Protein AF-A0A1F6TBZ7-F1 (afdb_monomer)

Foldseek 3Di:
DDDDPPLPDPPQPPVNSVVVVVCCVVVVVLVVCCCPVVPPPDQPDDDPVSSVVVVVVSVVVSVVVVCVVCVVVVVVVD

Mean predicted aligned error: 9.57 Å

Solvent-accessible surface area (backbone atoms only — not comparable to full-atom values): 4824 Å² total; per-residue (Å²): 139,79,79,73,58,82,87,73,48,94,87,66,56,70,70,60,46,55,55,50,52,51,47,49,68,64,49,48,57,60,55,51,41,41,31,75,78,66,62,57,81,64,82,86,56,77,58,71,71,50,38,49,53,53,51,51,52,54,51,49,56,52,50,52,55,47,44,69,71,49,41,63,64,60,64,74,73,114

Sequence (78 aa):
MTRKPRFSLPGIPQPGRAIYQRRLATAEPPFANIRHAKGLDRFTLRGKTKVNAQWLLYCMVHNIGKIQRYGPALAASG

pLDDT: mean 78.9, std 11.44, range [43.88, 94.31]

InterPro domains:
  IPR025668 Transposase DDE domain [PF13751] (15-67)

Radius of gyration: 17.43 Å; Cα contacts (8 Å, |Δi|>4): 26; chains: 1; bounding box: 42×44×30 Å

Secondary structure (DSSP, 8-state):
-----GGGSTTS-HHHHHHHHHHHHHHHHHHHHHHHTT--SS--S-SHHHHHHHHHHHHHHHHHHHHHHHHHHHHTT-

Org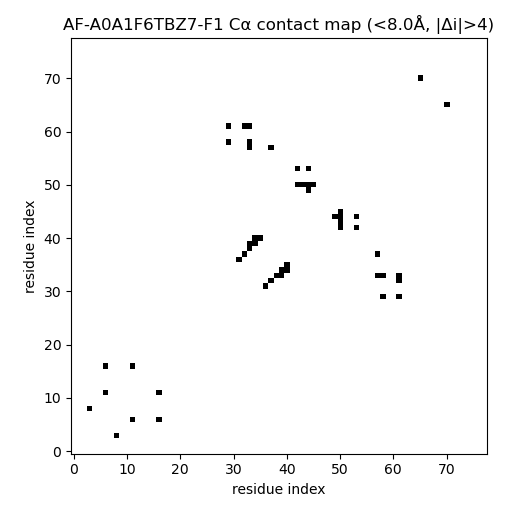anism: NCBI:txid1817759

Structure (mmCIF, N/CA/C/O backbone):
data_AF-A0A1F6TBZ7-F1
#
_entry.id   AF-A0A1F6TBZ7-F1
#
loop_
_atom_site.group_PDB
_atom_site.id
_atom_site.type_symbol
_atom_site.label_atom_id
_atom_site.label_alt_id
_atom_site.label_comp_id
_atom_site.label_asym_id
_atom_site.label_entity_id
_atom_site.label_seq_id
_atom_site.pdbx_PDB_ins_code
_atom_site.Cartn_x
_atom_site.Cartn_y
_atom_site.Cartn_z
_atom_site.occupancy
_atom_site.B_iso_or_equiv
_atom_site.auth_seq_id
_atom_site.auth_comp_id
_atom_site.auth_asym_id
_atom_site.auth_atom_id
_atom_site.pdbx_PDB_model_num
ATOM 1 N N . MET A 1 1 ? -21.197 22.416 -16.667 1.00 43.88 1 MET A N 1
ATOM 2 C CA . MET A 1 1 ? -20.769 22.597 -15.260 1.00 43.88 1 MET A CA 1
ATOM 3 C C . MET A 1 1 ? -19.728 21.533 -14.891 1.00 43.88 1 MET A C 1
ATOM 5 O O . MET A 1 1 ? -19.967 20.684 -14.046 1.00 43.88 1 MET A O 1
ATOM 9 N N . THR A 1 2 ? -18.566 21.528 -15.551 1.00 52.22 2 THR A N 1
ATOM 10 C CA . THR A 1 2 ? -17.450 20.641 -15.191 1.00 52.22 2 THR A CA 1
ATOM 11 C C . THR A 1 2 ? -16.620 21.355 -14.134 1.00 52.22 2 THR A C 1
ATOM 13 O O . THR A 1 2 ? -16.009 22.389 -14.401 1.00 52.22 2 THR A O 1
ATOM 16 N N . ARG A 1 3 ? -16.634 20.865 -12.890 1.00 53.31 3 ARG A N 1
ATOM 17 C CA . ARG A 1 3 ? -15.732 21.396 -11.862 1.00 53.31 3 ARG A CA 1
ATOM 18 C C . ARG A 1 3 ? -14.305 21.181 -12.363 1.00 53.31 3 ARG A C 1
ATOM 20 O O . ARG A 1 3 ? -13.888 20.034 -12.516 1.00 53.31 3 ARG A O 1
ATOM 27 N N . LYS A 1 4 ? -13.572 22.265 -12.656 1.00 57.19 4 LYS A N 1
ATOM 28 C CA . LYS A 1 4 ? -12.148 22.151 -12.982 1.00 57.19 4 LYS A CA 1
ATOM 29 C C . LYS A 1 4 ? -11.469 21.394 -11.839 1.00 57.19 4 LYS A C 1
ATOM 31 O O . LYS A 1 4 ? -11.760 21.679 -10.672 1.00 57.19 4 LYS A O 1
ATOM 36 N N . PRO A 1 5 ? -10.591 20.432 -12.147 1.00 62.34 5 PRO A N 1
ATOM 37 C CA . PRO A 1 5 ? -9.916 19.693 -11.103 1.00 62.34 5 PRO A CA 1
ATOM 38 C C . PRO A 1 5 ? -9.166 20.664 -10.190 1.00 62.34 5 PRO A C 1
ATOM 40 O O . PRO A 1 5 ? -8.537 21.598 -10.687 1.00 62.34 5 PRO A O 1
ATOM 43 N N . ARG A 1 6 ? -9.207 20.447 -8.869 1.00 62.66 6 ARG A N 1
ATOM 44 C CA . ARG A 1 6 ? -8.608 21.344 -7.856 1.00 62.66 6 ARG A CA 1
ATOM 45 C C . ARG A 1 6 ? -7.124 21.661 -8.129 1.00 62.66 6 ARG A C 1
ATOM 47 O O . ARG A 1 6 ? -6.643 22.728 -7.782 1.00 62.66 6 ARG A O 1
ATOM 54 N N . PHE A 1 7 ? -6.427 20.763 -8.820 1.00 60.97 7 PHE A N 1
ATOM 55 C CA . PHE A 1 7 ? -5.030 20.875 -9.262 1.00 60.97 7 PHE A CA 1
ATOM 56 C C . PHE A 1 7 ? -4.811 21.725 -10.531 1.00 60.97 7 PHE A C 1
ATOM 58 O O . PHE A 1 7 ? -3.681 21.900 -10.976 1.00 60.97 7 PHE A O 1
ATOM 65 N N . SER A 1 8 ? -5.886 22.241 -11.128 1.00 60.25 8 SER A N 1
ATOM 66 C CA . SER A 1 8 ? -5.875 23.165 -12.272 1.00 60.25 8 SER A CA 1
ATOM 67 C C . SER A 1 8 ? -6.230 24.599 -11.863 1.00 60.25 8 SER A C 1
ATOM 69 O O . SER A 1 8 ? -6.449 25.436 -12.738 1.00 60.25 8 SER A O 1
ATOM 71 N N . LEU A 1 9 ? -6.357 24.864 -10.556 1.00 66.88 9 LEU A N 1
ATOM 72 C CA . LEU A 1 9 ? -6.665 26.187 -10.024 1.00 66.88 9 LEU A CA 1
ATOM 73 C C . LEU A 1 9 ? -5.422 27.093 -10.096 1.00 66.88 9 LEU A C 1
ATOM 75 O O . LEU A 1 9 ? -4.306 26.613 -9.872 1.00 66.88 9 LEU A O 1
ATOM 79 N N . PRO A 1 10 ? -5.595 28.387 -10.405 1.00 64.44 10 PRO A N 1
ATOM 80 C CA . PRO A 1 10 ? -4.498 29.348 -10.375 1.00 64.44 10 PRO A CA 1
ATOM 81 C C . PRO A 1 10 ? -3.933 29.434 -8.946 1.00 64.44 10 PRO A C 1
ATOM 83 O O . PRO A 1 10 ? -4.692 29.603 -7.996 1.00 64.44 10 PRO A O 1
ATOM 86 N N . GLY A 1 11 ? -2.614 29.260 -8.793 1.00 70.56 11 GLY A N 1
ATOM 87 C CA . GLY A 1 11 ? -1.916 29.348 -7.498 1.00 70.56 11 GLY A CA 1
ATOM 88 C C . GLY A 1 11 ? -0.982 28.180 -7.152 1.00 70.56 11 GLY A C 1
ATOM 89 O O . GLY A 1 11 ? -0.198 28.299 -6.217 1.00 70.56 11 GLY A O 1
ATOM 90 N N . ILE A 1 12 ? -1.010 27.067 -7.897 1.00 68.38 12 ILE A N 1
ATOM 91 C CA . ILE A 1 12 ? -0.054 25.958 -7.717 1.00 68.38 12 ILE A CA 1
ATOM 92 C C . ILE A 1 12 ? 1.112 26.144 -8.702 1.00 68.38 12 ILE A C 1
ATOM 94 O O . ILE A 1 12 ? 0.872 26.121 -9.912 1.00 68.38 12 ILE A O 1
ATOM 98 N N . PRO A 1 13 ? 2.368 26.286 -8.236 1.00 71.56 13 PRO A N 1
ATOM 99 C CA . PRO A 1 13 ? 3.527 26.333 -9.122 1.00 71.56 13 PRO A CA 1
ATOM 100 C C . PRO A 1 13 ? 3.613 25.065 -9.984 1.00 71.56 13 PRO A C 1
ATOM 102 O O . PRO A 1 13 ? 3.390 23.959 -9.487 1.00 71.56 13 PRO A O 1
ATOM 105 N N . GLN A 1 14 ? 3.998 25.205 -11.256 1.00 70.94 14 GLN A N 1
ATOM 106 C CA . GLN A 1 14 ? 4.216 24.091 -12.197 1.00 70.94 14 GLN A CA 1
ATOM 107 C C . GLN A 1 14 ? 4.969 22.878 -11.589 1.00 70.94 14 GLN A C 1
ATOM 109 O O . GLN A 1 14 ? 4.497 21.751 -11.772 1.00 70.94 14 GLN A O 1
ATOM 114 N N . PRO A 1 15 ? 6.056 23.042 -10.797 1.00 75.12 15 PRO A N 1
ATOM 115 C CA . PRO A 1 15 ? 6.712 21.903 -10.138 1.00 75.12 15 PRO A CA 1
ATOM 116 C C . PRO A 1 15 ? 5.817 21.169 -9.123 1.00 75.12 15 PRO A C 1
ATOM 118 O O . PRO A 1 15 ? 5.845 19.940 -9.045 1.00 75.12 15 PRO A O 1
ATOM 121 N N . GLY A 1 16 ? 4.957 21.886 -8.394 1.00 74.69 16 GLY A N 1
ATOM 122 C CA . GLY A 1 16 ? 3.978 21.284 -7.483 1.00 74.69 16 GLY A CA 1
ATOM 123 C C . GLY A 1 16 ? 2.931 20.445 -8.221 1.00 74.69 16 GLY A C 1
ATOM 124 O O . GLY A 1 16 ? 2.514 19.394 -7.730 1.00 74.69 16 GLY A O 1
ATOM 125 N N . ARG A 1 17 ? 2.563 20.855 -9.442 1.00 75.31 17 ARG A N 1
ATOM 126 C CA . ARG A 1 17 ? 1.617 20.125 -10.296 1.00 75.31 17 ARG A CA 1
ATOM 127 C C . ARG A 1 17 ? 2.195 18.802 -10.797 1.00 75.31 17 ARG A C 1
ATOM 129 O O . ARG A 1 17 ? 1.508 17.785 -10.7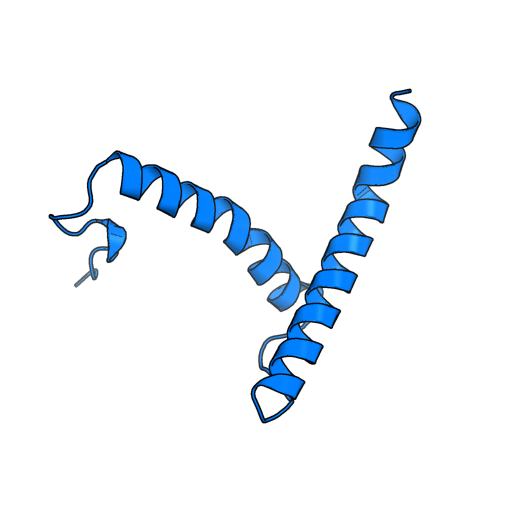14 1.00 75.31 17 ARG A O 1
ATOM 136 N N . ALA A 1 18 ? 3.454 18.793 -11.234 1.00 79.88 18 ALA A N 1
ATOM 137 C CA . ALA A 1 18 ? 4.132 17.584 -11.709 1.00 79.88 18 ALA A CA 1
ATOM 138 C C . ALA A 1 18 ? 4.300 16.534 -10.595 1.00 79.88 18 ALA A C 1
ATOM 140 O O . ALA A 1 18 ? 4.004 15.353 -10.789 1.00 79.88 18 ALA A O 1
ATOM 141 N N . ILE A 1 19 ? 4.703 16.962 -9.393 1.00 79.31 19 ILE A N 1
ATOM 142 C CA . ILE A 1 19 ? 4.831 16.070 -8.228 1.00 79.31 19 ILE A CA 1
ATOM 143 C C . ILE A 1 19 ? 3.468 15.482 -7.846 1.00 79.31 19 ILE A C 1
ATOM 145 O O . ILE A 1 19 ? 3.361 14.286 -7.568 1.00 79.31 19 ILE A O 1
ATOM 149 N N . TYR A 1 20 ? 2.416 16.300 -7.857 1.00 75.00 20 TYR A N 1
ATOM 150 C CA . TYR A 1 20 ? 1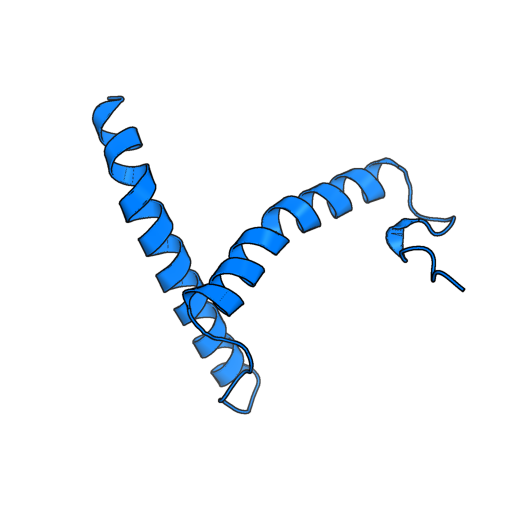.065 15.855 -7.529 1.00 75.00 20 TYR A CA 1
ATOM 151 C C . TYR A 1 20 ? 0.503 14.872 -8.570 1.00 75.00 20 TYR A C 1
ATOM 153 O O . TYR A 1 20 ? -0.055 13.841 -8.196 1.00 75.00 20 TYR A O 1
ATOM 161 N N . GLN A 1 21 ? 0.718 15.128 -9.865 1.00 78.25 21 GLN A N 1
ATOM 162 C CA . GLN A 1 21 ? 0.347 14.205 -10.945 1.00 78.25 21 GLN A CA 1
ATOM 163 C C . GLN A 1 21 ? 1.071 12.863 -10.829 1.00 78.25 21 GLN A C 1
ATOM 165 O O . GLN A 1 21 ? 0.446 11.813 -10.963 1.00 78.25 21 GLN A O 1
ATOM 170 N N . ARG A 1 22 ? 2.370 12.884 -10.515 1.00 80.12 22 ARG A N 1
ATOM 171 C CA . ARG A 1 22 ? 3.144 11.658 -10.301 1.00 80.12 22 ARG A CA 1
ATOM 172 C C . ARG A 1 22 ? 2.617 10.862 -9.107 1.00 80.12 22 ARG A C 1
ATOM 174 O O . ARG A 1 22 ? 2.504 9.646 -9.192 1.00 80.12 22 ARG A O 1
ATOM 181 N N . ARG A 1 23 ? 2.234 11.533 -8.016 1.00 78.12 23 ARG A N 1
ATOM 182 C CA . ARG A 1 23 ? 1.609 10.879 -6.853 1.00 78.12 23 ARG A CA 1
ATOM 183 C C . ARG A 1 23 ? 0.272 10.240 -7.200 1.00 78.12 23 ARG A C 1
ATOM 185 O O . ARG A 1 23 ? 0.044 9.120 -6.771 1.00 78.12 23 ARG A O 1
ATOM 192 N N . LEU A 1 24 ? -0.568 10.914 -7.982 1.00 77.44 24 LEU A N 1
ATOM 193 C CA . LEU A 1 24 ? -1.809 10.337 -8.506 1.00 77.44 24 LEU A CA 1
ATOM 194 C C . LEU A 1 24 ? -1.519 9.076 -9.321 1.00 77.44 24 LEU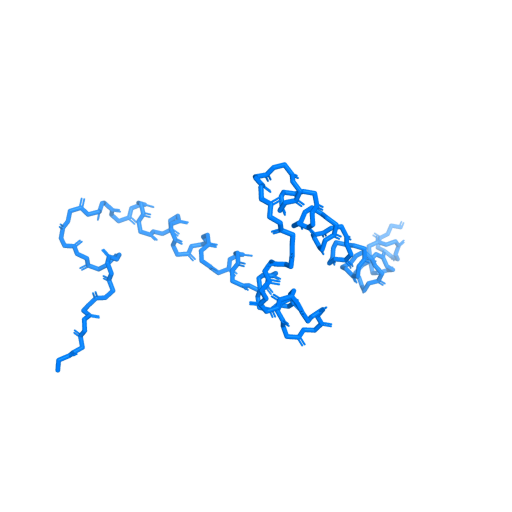 A C 1
ATOM 196 O O . LEU A 1 24 ? -2.046 8.021 -9.001 1.00 77.44 24 LEU A O 1
ATOM 200 N N . ALA A 1 25 ? -0.613 9.152 -10.295 1.00 78.25 25 ALA A N 1
ATOM 201 C CA . ALA A 1 25 ? -0.269 8.011 -11.142 1.00 78.25 25 ALA A CA 1
ATOM 202 C C . ALA A 1 25 ? 0.323 6.824 -10.361 1.00 78.25 25 ALA A C 1
ATOM 204 O O . ALA A 1 25 ? 0.096 5.676 -10.731 1.00 78.25 25 ALA A O 1
ATOM 205 N N . THR A 1 26 ? 1.065 7.079 -9.281 1.00 80.56 26 THR A N 1
ATOM 206 C CA . THR A 1 26 ? 1.663 6.019 -8.454 1.00 80.56 26 THR A CA 1
ATOM 207 C C . THR A 1 26 ? 0.706 5.480 -7.389 1.00 80.56 26 THR A C 1
ATOM 209 O O . THR A 1 26 ? 0.749 4.290 -7.085 1.00 80.56 26 THR A O 1
ATOM 212 N N . ALA A 1 27 ? -0.143 6.328 -6.804 1.00 76.00 27 ALA A N 1
ATOM 213 C CA . ALA A 1 27 ? -1.055 5.944 -5.729 1.00 76.00 27 ALA A CA 1
ATOM 214 C C . ALA A 1 27 ? -2.377 5.370 -6.255 1.00 76.00 27 ALA A C 1
ATOM 216 O O . ALA A 1 27 ? -2.901 4.441 -5.662 1.00 76.00 27 ALA A O 1
ATOM 217 N N . GLU A 1 28 ? -2.912 5.842 -7.379 1.00 80.00 28 GLU A N 1
ATOM 218 C CA . GLU A 1 28 ? -4.162 5.311 -7.946 1.00 80.00 28 GLU A CA 1
ATOM 219 C C . GLU A 1 28 ? -4.116 3.787 -8.200 1.00 80.00 28 GLU A C 1
ATOM 221 O O . GLU A 1 28 ? -5.027 3.089 -7.749 1.00 80.00 28 GLU A O 1
ATOM 226 N N . PRO A 1 29 ? -3.063 3.205 -8.816 1.00 81.31 29 PRO A N 1
ATOM 227 C CA . PRO A 1 29 ? -3.027 1.773 -9.120 1.00 81.31 29 PRO A CA 1
ATOM 228 C C . PRO A 1 29 ? -3.124 0.830 -7.906 1.00 81.31 29 PRO A C 1
ATOM 230 O O . PRO A 1 29 ? -3.913 -0.117 -7.969 1.00 81.31 29 PRO A O 1
ATOM 233 N N . PRO A 1 30 ? -2.374 1.015 -6.797 1.00 80.38 30 PRO A N 1
ATOM 234 C CA . PRO A 1 30 ? -2.527 0.163 -5.620 1.00 80.38 30 PRO A CA 1
ATOM 235 C C . PRO A 1 30 ? -3.893 0.338 -4.953 1.00 80.38 30 PRO A C 1
ATOM 237 O O . PRO A 1 30 ? -4.479 -0.661 -4.539 1.00 80.38 30 PRO A O 1
ATOM 240 N N . PHE A 1 31 ? -4.444 1.556 -4.911 1.00 7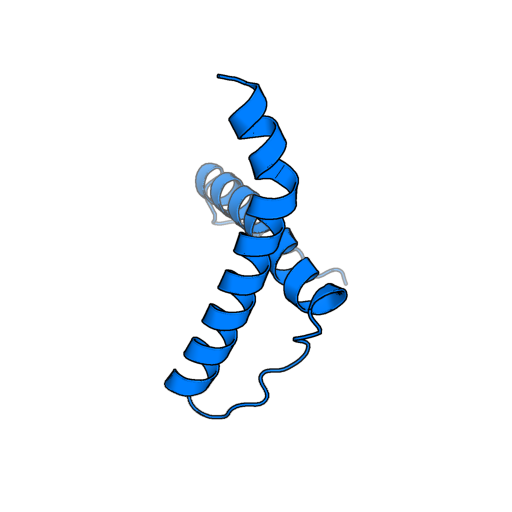7.62 31 PHE A N 1
ATOM 241 C CA . PHE A 1 31 ? -5.786 1.799 -4.370 1.00 77.62 31 PHE A CA 1
ATOM 242 C C . PHE A 1 31 ? -6.874 1.116 -5.213 1.00 77.62 31 PHE A C 1
ATOM 244 O O . PHE A 1 31 ? -7.726 0.415 -4.663 1.00 77.62 31 PHE A O 1
ATOM 251 N N . ALA A 1 32 ? -6.811 1.241 -6.540 1.00 82.75 32 ALA A N 1
ATOM 252 C CA . ALA A 1 32 ? -7.727 0.565 -7.454 1.00 82.75 32 ALA A CA 1
ATOM 253 C C . ALA A 1 32 ? -7.615 -0.966 -7.347 1.00 82.75 32 ALA A C 1
ATOM 255 O O . ALA A 1 32 ? -8.629 -1.659 -7.311 1.00 82.75 32 ALA A O 1
ATOM 256 N N . ASN A 1 33 ? -6.399 -1.507 -7.233 1.00 82.94 33 ASN A N 1
ATOM 257 C CA . ASN A 1 33 ? -6.167 -2.945 -7.077 1.00 82.94 33 ASN A CA 1
ATOM 258 C C . ASN A 1 33 ? -6.710 -3.472 -5.734 1.00 82.94 33 ASN A C 1
ATOM 260 O O . ASN A 1 33 ? -7.411 -4.480 -5.704 1.00 82.94 33 ASN A O 1
ATOM 264 N N . ILE A 1 34 ? -6.455 -2.766 -4.629 1.00 85.06 34 ILE A N 1
ATOM 265 C CA . ILE A 1 34 ? -6.988 -3.122 -3.305 1.00 85.06 34 ILE A CA 1
ATOM 266 C C . ILE A 1 34 ? -8.524 -3.118 -3.310 1.00 85.06 34 ILE A C 1
ATOM 268 O O . ILE A 1 34 ? -9.146 -4.029 -2.761 1.00 85.06 34 ILE A O 1
ATOM 272 N N . ARG A 1 35 ? -9.142 -2.144 -3.981 1.00 83.94 35 ARG A N 1
ATOM 273 C CA . ARG A 1 35 ? -10.598 -2.079 -4.109 1.00 83.94 35 ARG A CA 1
ATOM 274 C C . ARG A 1 35 ? -11.151 -3.206 -4.983 1.00 83.94 35 ARG A C 1
ATOM 276 O O . ARG A 1 35 ? -11.936 -4.016 -4.508 1.00 83.94 35 ARG A O 1
ATOM 283 N N . HIS A 1 36 ? -10.707 -3.296 -6.235 1.00 83.88 36 HIS A N 1
ATOM 284 C CA . HIS A 1 36 ? -11.314 -4.184 -7.230 1.00 83.88 36 HIS A CA 1
ATOM 285 C C . HIS A 1 36 ? -10.855 -5.642 -7.135 1.00 83.88 36 HIS A C 1
ATOM 287 O O . HIS A 1 36 ? -11.656 -6.543 -7.348 1.00 83.88 36 HIS A O 1
ATOM 293 N N . ALA A 1 37 ? -9.581 -5.894 -6.830 1.00 81.62 37 ALA A N 1
ATOM 294 C CA . ALA A 1 37 ? -9.026 -7.249 -6.817 1.00 81.62 37 ALA A CA 1
ATOM 295 C C . ALA A 1 37 ? -8.903 -7.846 -5.409 1.00 81.62 37 ALA A C 1
ATOM 297 O O . ALA A 1 37 ? -8.750 -9.061 -5.279 1.00 81.62 37 ALA A O 1
ATOM 298 N N . LYS A 1 38 ? -8.917 -7.017 -4.356 1.00 82.25 38 LYS A N 1
ATOM 299 C CA . LYS A 1 38 ? -8.883 -7.483 -2.958 1.00 82.25 38 LYS A CA 1
ATOM 300 C C . LYS A 1 38 ? -10.189 -7.228 -2.198 1.00 82.25 38 LYS A C 1
ATOM 302 O O . LYS A 1 38 ? -10.355 -7.807 -1.133 1.00 82.25 38 LYS A O 1
ATOM 307 N N . GLY A 1 39 ? -11.121 -6.443 -2.745 1.00 84.06 39 GLY A N 1
ATOM 308 C CA . GLY A 1 39 ? -12.478 -6.296 -2.209 1.00 84.06 39 GLY A CA 1
ATOM 309 C C . GLY A 1 39 ? -12.612 -5.351 -1.012 1.00 84.06 39 GLY A C 1
ATOM 310 O O . GLY A 1 39 ? -13.600 -5.430 -0.282 1.00 84.06 39 GLY A O 1
ATOM 311 N N . LEU A 1 40 ? -11.645 -4.453 -0.773 1.00 84.69 40 LEU A N 1
ATOM 312 C CA . LEU A 1 40 ? -11.770 -3.440 0.282 1.00 84.69 40 LEU A CA 1
ATOM 313 C C . LEU A 1 40 ? -12.526 -2.207 -0.234 1.00 84.69 40 LEU A C 1
ATOM 315 O O . LEU A 1 40 ? -11.928 -1.167 -0.504 1.00 84.69 40 LEU A O 1
ATOM 319 N N . ASP A 1 41 ? -13.849 -2.313 -0.363 1.00 80.56 41 ASP A N 1
ATOM 320 C CA . ASP A 1 41 ? -14.704 -1.173 -0.739 1.00 80.56 41 ASP A CA 1
ATOM 321 C C . ASP A 1 41 ? -15.019 -0.240 0.437 1.00 80.56 41 ASP A C 1
ATOM 323 O O . ASP A 1 41 ? -15.257 0.955 0.253 1.00 80.56 41 ASP A O 1
ATOM 327 N N . ARG A 1 42 ? -15.021 -0.775 1.662 1.00 83.19 42 ARG A N 1
ATOM 328 C CA . ARG A 1 42 ? -15.247 -0.013 2.896 1.00 83.19 42 ARG A CA 1
ATOM 329 C C . ARG A 1 42 ? -14.415 -0.572 4.040 1.00 83.19 42 ARG A C 1
ATOM 331 O O . ARG A 1 42 ? -14.269 -1.786 4.169 1.00 83.19 42 ARG A O 1
ATOM 338 N N . PHE A 1 43 ? -13.934 0.308 4.915 1.00 85.94 43 PHE A N 1
ATOM 339 C CA . PHE A 1 43 ? -13.346 -0.121 6.180 1.00 85.94 43 PHE A CA 1
ATOM 340 C C . PHE A 1 43 ? -14.441 -0.714 7.067 1.00 85.94 43 PHE A C 1
ATOM 342 O O . PHE A 1 43 ? -15.431 -0.056 7.387 1.00 85.94 43 PHE A O 1
ATOM 349 N N . THR A 1 44 ? -14.277 -1.981 7.434 1.00 85.88 44 THR A N 1
ATOM 350 C CA . THR A 1 44 ? -15.242 -2.717 8.264 1.00 85.88 44 THR A CA 1
ATOM 351 C C . THR A 1 44 ? -14.994 -2.505 9.755 1.00 85.88 44 THR A C 1
ATOM 353 O O . THR A 1 44 ? -15.902 -2.682 10.565 1.00 85.88 44 THR A O 1
ATOM 356 N N . LEU A 1 45 ? -13.780 -2.092 10.128 1.00 89.31 45 LEU A N 1
ATOM 357 C CA . LEU A 1 45 ? -13.408 -1.798 11.507 1.00 89.31 45 LEU A CA 1
ATOM 358 C C . LEU A 1 45 ? -13.673 -0.327 11.854 1.00 89.31 45 LEU A C 1
ATOM 360 O O . LEU A 1 45 ? -13.589 0.559 11.006 1.00 89.31 45 LEU A O 1
ATOM 364 N N . ARG A 1 46 ? -13.954 -0.055 13.133 1.00 89.56 46 ARG A N 1
ATOM 365 C CA . ARG A 1 46 ? -14.125 1.305 13.669 1.00 89.56 46 ARG A CA 1
ATOM 366 C C . ARG A 1 46 ? -12.953 1.682 14.572 1.00 89.56 46 ARG A C 1
ATOM 368 O O . ARG A 1 46 ? -12.457 0.853 15.332 1.00 89.56 46 ARG A O 1
ATOM 375 N N . GLY A 1 47 ? -12.539 2.945 14.499 1.00 92.94 47 GLY A N 1
ATOM 376 C CA . GLY A 1 47 ? -11.405 3.493 15.246 1.00 92.94 47 GLY A CA 1
ATOM 377 C C . GLY A 1 47 ? -10.103 3.502 14.439 1.00 92.94 47 GLY A C 1
ATOM 378 O O . GLY A 1 47 ? -9.785 2.547 13.729 1.00 92.94 47 GLY A O 1
ATOM 379 N N . LYS A 1 48 ? -9.340 4.596 14.566 1.00 92.25 48 LYS A N 1
ATOM 380 C CA . LYS A 1 48 ? -8.146 4.891 13.753 1.00 92.25 48 LYS A CA 1
ATOM 381 C C . LYS A 1 48 ? -7.129 3.747 13.751 1.00 92.25 48 LYS A C 1
ATOM 383 O O . LYS A 1 48 ? -6.662 3.356 12.689 1.00 92.25 48 LYS A O 1
ATOM 388 N N . THR A 1 49 ? -6.831 3.176 14.917 1.00 94.31 49 THR A N 1
ATOM 389 C CA . THR A 1 49 ? -5.848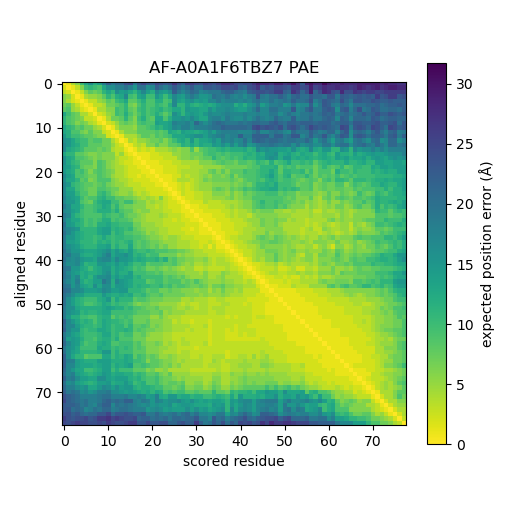 2.091 15.060 1.00 94.31 49 THR A CA 1
ATOM 390 C C . THR A 1 49 ? -6.255 0.838 14.289 1.00 94.31 49 THR A C 1
ATOM 392 O O . THR A 1 49 ? -5.445 0.264 13.566 1.00 94.31 49 THR A O 1
ATOM 395 N N . LYS A 1 50 ? -7.528 0.439 14.389 1.00 91.56 50 LYS A N 1
ATOM 396 C CA . LYS A 1 50 ? -8.045 -0.765 13.729 1.00 91.56 50 LYS A CA 1
ATOM 397 C C . LYS A 1 50 ? -8.133 -0.581 12.214 1.00 91.56 50 LYS A C 1
ATOM 399 O O . LYS A 1 50 ? -7.706 -1.456 11.468 1.00 91.56 50 LYS A O 1
ATOM 404 N N . VAL A 1 51 ? -8.614 0.579 11.763 1.00 91.38 51 VAL A N 1
ATOM 405 C CA . VAL A 1 51 ? -8.637 0.948 10.337 1.00 91.38 51 VAL A CA 1
ATOM 406 C C . VAL A 1 51 ? -7.223 0.966 9.753 1.00 91.38 51 VAL A C 1
ATOM 408 O O . VAL A 1 51 ? -7.005 0.443 8.665 1.00 91.38 51 VAL A O 1
ATOM 411 N N . ASN A 1 52 ? -6.244 1.500 10.491 1.00 92.50 52 ASN A N 1
ATOM 412 C CA . ASN A 1 52 ? -4.852 1.511 10.050 1.00 92.50 52 ASN A CA 1
ATOM 413 C C . ASN A 1 52 ? -4.273 0.094 9.928 1.00 92.50 52 ASN A C 1
ATOM 415 O O . ASN A 1 52 ? -3.642 -0.218 8.925 1.00 9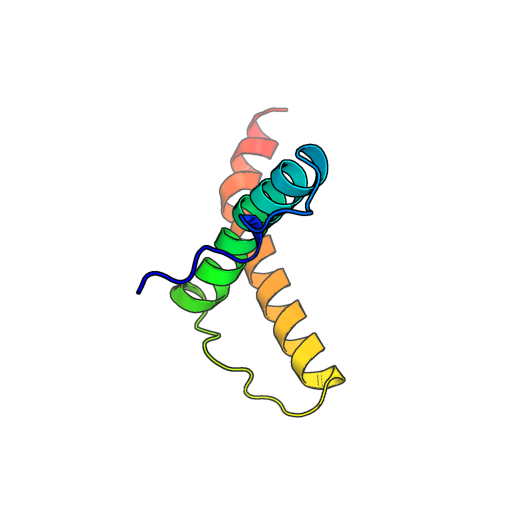2.50 52 ASN A O 1
ATOM 419 N N . ALA A 1 53 ? -4.531 -0.782 10.903 1.00 92.06 53 ALA A N 1
ATOM 420 C CA . ALA A 1 53 ? -4.113 -2.181 10.825 1.00 92.06 53 ALA A CA 1
ATOM 421 C C . ALA A 1 53 ? -4.743 -2.903 9.617 1.00 92.06 53 ALA A C 1
ATOM 423 O O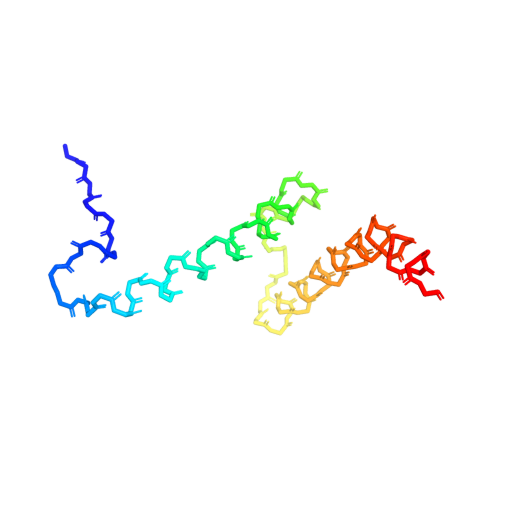 . ALA A 1 53 ? -4.040 -3.595 8.882 1.00 92.06 53 ALA A O 1
ATOM 424 N N . GLN A 1 54 ? -6.039 -2.681 9.361 1.00 90.56 54 GLN A N 1
ATOM 425 C CA . GLN A 1 54 ? -6.725 -3.201 8.173 1.00 90.56 54 GLN A CA 1
ATOM 426 C C . GLN A 1 54 ? -6.068 -2.694 6.886 1.00 90.56 54 GLN A C 1
ATOM 428 O O . GLN A 1 54 ? -5.752 -3.489 6.008 1.00 90.56 54 GLN A O 1
ATOM 433 N N . TRP A 1 55 ? -5.808 -1.393 6.782 1.00 90.25 55 TRP A N 1
ATOM 434 C CA . TRP A 1 55 ? -5.146 -0.811 5.617 1.00 90.25 55 TRP A CA 1
ATOM 435 C C . TRP A 1 55 ? -3.751 -1.405 5.372 1.00 90.25 55 TRP A C 1
ATOM 437 O O . TRP A 1 55 ? -3.442 -1.824 4.256 1.00 90.25 55 TRP A O 1
ATOM 447 N N . LEU A 1 56 ? -2.930 -1.514 6.420 1.00 90.88 56 LEU A N 1
ATOM 448 C CA . LEU A 1 56 ? -1.587 -2.091 6.331 1.00 90.88 56 LEU A CA 1
ATOM 449 C C . LEU A 1 56 ? -1.609 -3.556 5.883 1.00 90.88 56 LEU A C 1
ATOM 451 O O . LEU A 1 56 ? -0.784 -3.945 5.057 1.00 90.88 56 LEU A O 1
ATOM 455 N N . LEU A 1 57 ? -2.573 -4.351 6.354 1.00 91.19 57 LEU A N 1
ATOM 456 C CA . LEU A 1 57 ? -2.742 -5.737 5.914 1.00 91.19 57 LEU A CA 1
ATOM 457 C C . LEU A 1 57 ? -3.002 -5.830 4.405 1.00 91.19 57 LEU A C 1
ATOM 459 O O . LEU A 1 57 ? -2.344 -6.604 3.709 1.00 91.19 57 LEU A O 1
ATOM 463 N N . TYR A 1 58 ? -3.910 -5.006 3.882 1.00 90.81 58 TYR A N 1
ATOM 464 C CA . TYR A 1 58 ? -4.201 -4.976 2.446 1.00 90.81 58 TYR A CA 1
ATOM 465 C C . TYR A 1 58 ? -2.997 -4.516 1.617 1.00 90.81 58 TYR A C 1
ATOM 467 O O . TYR A 1 58 ? -2.719 -5.098 0.565 1.00 90.81 58 TYR A O 1
ATOM 475 N N . CYS A 1 59 ? -2.238 -3.537 2.112 1.00 89.88 59 CYS A N 1
ATOM 476 C CA . CYS A 1 59 ? -0.980 -3.118 1.497 1.00 89.88 59 CYS A CA 1
ATOM 477 C C . CYS A 1 59 ? 0.058 -4.252 1.466 1.00 89.88 59 CYS A C 1
ATOM 479 O O . CYS A 1 59 ? 0.698 -4.458 0.435 1.00 89.88 59 CYS A O 1
ATOM 481 N N . MET A 1 60 ? 0.204 -5.030 2.545 1.00 91.31 60 MET A N 1
ATOM 482 C CA . MET A 1 60 ? 1.109 -6.188 2.571 1.00 91.31 60 MET A CA 1
ATOM 483 C C . MET A 1 60 ? 0.706 -7.241 1.536 1.00 91.31 60 MET A C 1
ATOM 485 O O . MET A 1 60 ? 1.544 -7.683 0.752 1.00 91.31 60 MET A O 1
ATOM 489 N N . VAL A 1 61 ? -0.583 -7.586 1.463 1.00 90.38 61 VAL A N 1
ATOM 490 C CA . VAL A 1 61 ? -1.102 -8.544 0.472 1.00 90.38 61 VAL A CA 1
ATOM 491 C C . VAL A 1 61 ? -0.869 -8.047 -0.961 1.00 90.38 61 VAL A C 1
ATOM 493 O O . VAL A 1 61 ? -0.503 -8.832 -1.840 1.00 90.38 61 VAL A O 1
ATOM 496 N N . HIS A 1 62 ? -1.043 -6.747 -1.212 1.00 88.12 62 HIS A N 1
ATOM 497 C CA . HIS A 1 62 ? -0.730 -6.138 -2.505 1.00 88.12 62 HIS A CA 1
ATOM 498 C C . HIS A 1 62 ? 0.763 -6.269 -2.849 1.00 88.12 62 HIS A C 1
ATOM 500 O O . HIS A 1 62 ? 1.107 -6.713 -3.949 1.00 88.12 62 HIS A O 1
ATOM 506 N N . ASN A 1 63 ? 1.644 -5.940 -1.901 1.00 87.31 63 ASN A N 1
ATOM 507 C CA . ASN A 1 63 ? 3.093 -5.992 -2.089 1.00 87.31 63 ASN A CA 1
ATOM 508 C C . ASN A 1 63 ? 3.598 -7.424 -2.318 1.00 87.31 63 ASN A C 1
ATOM 510 O O . ASN A 1 63 ? 4.404 -7.644 -3.219 1.00 87.31 63 ASN A O 1
ATOM 514 N N . ILE A 1 64 ? 3.081 -8.417 -1.587 1.00 88.62 64 ILE A N 1
ATOM 515 C CA . ILE A 1 64 ? 3.409 -9.834 -1.816 1.00 88.62 64 ILE A CA 1
ATOM 516 C C . ILE A 1 64 ? 2.998 -10.255 -3.231 1.00 88.62 64 ILE A C 1
ATOM 518 O O . ILE A 1 64 ? 3.780 -10.885 -3.938 1.00 88.62 64 ILE A O 1
ATOM 522 N N . GLY A 1 65 ? 1.812 -9.847 -3.695 1.00 87.50 65 GLY A N 1
ATOM 523 C CA . GLY A 1 65 ? 1.379 -10.104 -5.071 1.00 87.50 65 GLY A CA 1
ATOM 524 C C . GLY A 1 65 ? 2.297 -9.472 -6.125 1.00 87.50 65 GLY A C 1
ATOM 525 O O . GLY A 1 65 ? 2.512 -10.056 -7.187 1.00 87.50 65 GLY A O 1
ATOM 526 N N . LYS A 1 66 ? 2.878 -8.301 -5.837 1.00 87.25 66 LYS A N 1
ATOM 527 C CA . LYS A 1 66 ? 3.909 -7.688 -6.685 1.00 87.25 66 LYS A CA 1
ATOM 528 C C . LYS A 1 66 ? 5.194 -8.521 -6.678 1.00 87.25 66 LYS A C 1
ATOM 530 O O . LYS A 1 66 ? 5.705 -8.816 -7.752 1.00 87.25 66 LYS A O 1
ATOM 535 N N . ILE A 1 67 ? 5.681 -8.948 -5.515 1.00 87.50 67 ILE A N 1
ATOM 536 C CA . ILE A 1 67 ? 6.896 -9.773 -5.416 1.00 87.50 67 ILE A CA 1
ATOM 537 C C . ILE A 1 67 ? 6.710 -11.108 -6.143 1.00 87.50 67 ILE A C 1
ATOM 539 O O . ILE A 1 67 ? 7.575 -11.501 -6.906 1.00 87.50 67 ILE A O 1
ATOM 543 N N . GLN A 1 68 ? 5.565 -11.771 -6.003 1.00 87.81 68 GLN A N 1
ATOM 544 C CA . GLN A 1 68 ? 5.291 -13.023 -6.719 1.00 87.81 68 GLN A CA 1
ATOM 545 C C . GLN A 1 68 ? 5.313 -12.845 -8.248 1.00 87.81 68 GLN A C 1
ATOM 547 O O . GLN A 1 68 ? 5.822 -13.696 -8.967 1.00 87.81 68 GLN A O 1
ATOM 552 N N . ARG A 1 69 ? 4.793 -11.721 -8.761 1.00 84.94 69 ARG A N 1
ATOM 553 C CA . ARG A 1 69 ? 4.713 -11.458 -10.210 1.00 84.94 69 ARG A CA 1
ATOM 554 C C . ARG A 1 69 ? 6.021 -10.968 -10.829 1.00 84.94 69 ARG A C 1
ATOM 556 O O . ARG A 1 69 ? 6.297 -11.292 -11.975 1.00 84.94 69 ARG A O 1
ATOM 563 N N . TYR A 1 70 ? 6.782 -10.150 -10.105 1.00 85.75 70 TYR A N 1
ATOM 564 C CA . TYR A 1 70 ? 7.978 -9.476 -10.630 1.00 85.75 70 TYR A CA 1
ATOM 565 C C . TYR A 1 70 ? 9.287 -10.010 -10.028 1.00 85.75 70 TYR A C 1
ATOM 567 O O . TYR A 1 70 ? 10.355 -9.767 -10.576 1.00 85.75 70 TYR A O 1
ATOM 575 N N . GLY A 1 71 ? 9.221 -10.750 -8.923 1.00 77.56 71 GLY A N 1
ATOM 576 C CA . GLY A 1 71 ? 10.369 -11.348 -8.240 1.00 77.56 71 GLY A CA 1
ATOM 577 C C . GLY A 1 71 ? 11.116 -12.391 -9.072 1.00 77.56 71 GLY A C 1
ATOM 578 O O . GLY A 1 71 ? 12.340 -12.310 -9.116 1.00 77.56 71 GLY A O 1
ATOM 579 N N . PRO A 1 72 ? 10.440 -13.305 -9.799 1.00 79.06 72 PRO A N 1
ATOM 580 C CA . PRO A 1 72 ? 11.127 -14.246 -10.687 1.00 79.06 72 PRO A CA 1
ATOM 581 C C . PRO A 1 72 ? 11.933 -13.547 -11.790 1.00 79.06 72 PRO A C 1
ATOM 583 O O . PRO A 1 72 ? 13.048 -13.956 -12.091 1.00 79.06 72 PRO A O 1
ATOM 586 N N . ALA A 1 73 ? 11.406 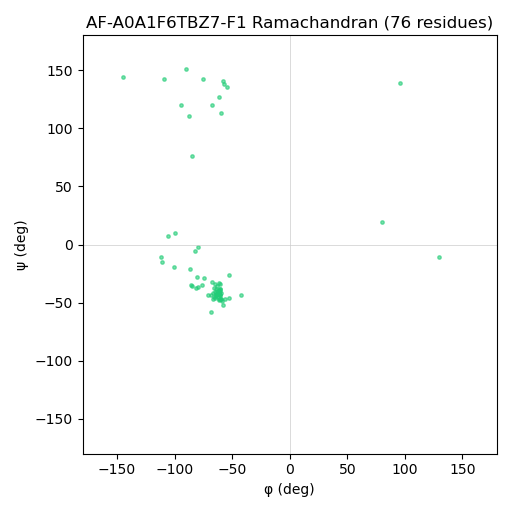-12.451 -12.348 1.00 72.75 73 ALA A N 1
ATOM 587 C CA . ALA A 1 73 ? 12.094 -11.667 -13.372 1.00 72.75 73 ALA A CA 1
ATOM 588 C C . ALA A 1 73 ? 13.341 -10.947 -12.830 1.00 72.75 73 ALA A C 1
ATOM 590 O O . ALA A 1 73 ? 14.309 -10.789 -13.560 1.00 72.75 73 ALA A O 1
ATOM 591 N N . LEU A 1 74 ? 13.324 -10.542 -11.554 1.00 67.31 74 LEU A N 1
ATOM 592 C CA . LEU A 1 74 ? 14.473 -9.938 -10.875 1.00 67.31 74 LEU A CA 1
ATOM 593 C C . LEU A 1 74 ? 15.540 -10.981 -10.493 1.00 67.31 74 LEU A C 1
ATOM 595 O O . LEU A 1 74 ? 16.730 -10.686 -10.540 1.00 67.31 74 LEU A O 1
ATOM 599 N N . ALA A 1 75 ? 15.123 -12.196 -10.127 1.00 66.69 75 ALA A N 1
ATOM 600 C CA . ALA A 1 75 ? 16.028 -13.289 -9.770 1.00 66.69 75 ALA A CA 1
ATOM 601 C C . ALA A 1 75 ? 16.727 -13.917 -10.989 1.00 66.69 75 ALA A C 1
ATOM 603 O O . ALA A 1 75 ? 17.839 -14.407 -10.855 1.00 66.69 75 ALA A O 1
ATOM 604 N N . ALA A 1 76 ? 16.097 -13.889 -12.167 1.00 61.34 76 ALA A N 1
ATOM 605 C CA . ALA A 1 76 ? 16.667 -14.407 -13.415 1.00 61.34 76 ALA A CA 1
ATOM 606 C C . ALA A 1 76 ? 17.616 -13.422 -14.131 1.00 61.34 76 ALA A C 1
ATOM 608 O O . ALA A 1 76 ? 18.194 -13.768 -15.157 1.00 61.34 76 ALA A O 1
ATOM 609 N N . SER A 1 77 ? 17.738 -12.187 -13.633 1.00 59.34 77 SER A N 1
ATOM 610 C CA . SER A 1 77 ? 18.588 -11.127 -14.201 1.00 59.34 77 SER A CA 1
ATOM 611 C C . SER A 1 77 ? 19.942 -10.948 -13.495 1.00 59.34 77 SER A C 1
ATOM 613 O O . SER A 1 77 ? 20.628 -9.961 -13.760 1.00 59.34 77 SER A O 1
ATOM 615 N N . GLY A 1 78 ? 20.308 -11.862 -12.592 1.00 54.16 78 GLY A N 1
ATOM 616 C CA . GLY A 1 78 ? 21.629 -11.954 -11.956 1.00 54.16 78 GLY A CA 1
ATOM 617 C C . GLY A 1 78 ? 22.270 -13.299 -12.250 1.00 54.16 78 GLY A C 1
ATOM 618 O O . GLY A 1 78 ? 23.517 -13.334 -12.285 1.00 54.16 78 GLY A O 1
#